Protein AF-A0A0F8XK07-F1 (afdb_monomer_lite)

Sequence (53 aa):
MPGKVKHIPENSVSLIIKFQTMEEKSRLIQDEELLLRNNSRNINIQTINIMRV

Secondary structure (DSSP, 8-state):
---------TTPEEEEEEESSHHHHHHHHT-HHHHHHHHHHTEEEEEEE----

pLDDT: mean 73.35, std 9.28, range [51.56, 86.56]

Foldseek 3Di:
DPPPDPDQDPPEAEDEAEDADPVVVVVQVPPVVNVVVCVVHSYHYDYYYDDDD

Structure (mmCIF, N/CA/C/O backbone):
data_AF-A0A0F8XK07-F1
#
_entry.id   AF-A0A0F8XK07-F1
#
loop_
_atom_site.group_PDB
_atom_site.id
_atom_site.type_symbol
_atom_site.label_atom_id
_atom_site.label_alt_id
_atom_site.label_comp_id
_atom_site.label_asym_id
_atom_site.label_entity_id
_atom_site.label_seq_id
_atom_site.pdbx_PDB_ins_code
_atom_site.Cartn_x
_atom_site.Cartn_y
_atom_site.Cartn_z
_atom_site.occupancy
_atom_site.B_iso_or_equiv
_atom_site.auth_seq_id
_atom_site.auth_comp_id
_atom_site.auth_asym_id
_atom_site.auth_atom_id
_atom_site.pdbx_PDB_model_num
ATOM 1 N N . MET A 1 1 ? -11.440 19.776 -18.208 1.00 51.56 1 MET A N 1
ATOM 2 C CA . MET A 1 1 ? -10.061 19.698 -17.674 1.00 51.56 1 MET A CA 1
ATOM 3 C C . MET A 1 1 ? -9.642 18.235 -17.688 1.00 51.56 1 MET A C 1
ATOM 5 O O . MET A 1 1 ? -10.357 17.453 -17.072 1.00 51.56 1 MET A O 1
ATOM 9 N N . PRO A 1 2 ? -8.577 17.822 -18.397 1.00 55.75 2 PRO A N 1
ATOM 10 C CA . PRO A 1 2 ? -8.103 16.449 -18.297 1.00 55.75 2 PRO A CA 1
ATOM 11 C C . PRO A 1 2 ? -7.449 16.304 -16.921 1.00 55.75 2 PRO A C 1
ATOM 13 O O . PRO A 1 2 ? -6.456 16.968 -16.622 1.00 55.75 2 PRO A O 1
ATOM 16 N N . GLY A 1 3 ? -8.079 15.523 -16.041 1.00 64.31 3 GLY A N 1
ATOM 17 C CA . GLY A 1 3 ? -7.544 15.241 -14.714 1.00 64.31 3 GLY A CA 1
ATOM 18 C C . GLY A 1 3 ? -6.123 14.706 -14.849 1.00 64.31 3 GLY A C 1
ATOM 19 O O . GLY A 1 3 ? -5.859 13.887 -15.727 1.00 64.31 3 GLY A O 1
ATOM 20 N N . LYS A 1 4 ? -5.192 15.203 -14.028 1.00 63.34 4 LYS A N 1
ATOM 21 C CA . LYS A 1 4 ? -3.808 14.723 -14.025 1.00 63.34 4 LYS A CA 1
ATOM 22 C C . LYS A 1 4 ? -3.805 13.222 -13.735 1.00 63.34 4 LYS A C 1
ATOM 24 O O . LYS A 1 4 ? -3.928 12.810 -12.584 1.00 63.34 4 LYS A O 1
ATOM 29 N N . VAL A 1 5 ? -3.671 12.412 -14.778 1.00 65.94 5 VAL A N 1
ATOM 30 C CA . VAL A 1 5 ? -3.431 10.978 -14.643 1.00 65.94 5 VAL A CA 1
ATOM 31 C C . VAL A 1 5 ? -2.013 10.839 -14.105 1.00 65.94 5 VAL A C 1
ATOM 33 O O . VAL A 1 5 ? -1.059 11.302 -14.730 1.00 65.94 5 VAL A O 1
ATOM 36 N N . LYS A 1 6 ? -1.862 10.267 -12.908 1.00 66.94 6 LYS A N 1
ATOM 37 C CA . LYS A 1 6 ? -0.536 9.937 -12.380 1.00 66.94 6 LYS A CA 1
ATOM 38 C C . LYS A 1 6 ? 0.069 8.875 -13.298 1.00 66.94 6 LYS A C 1
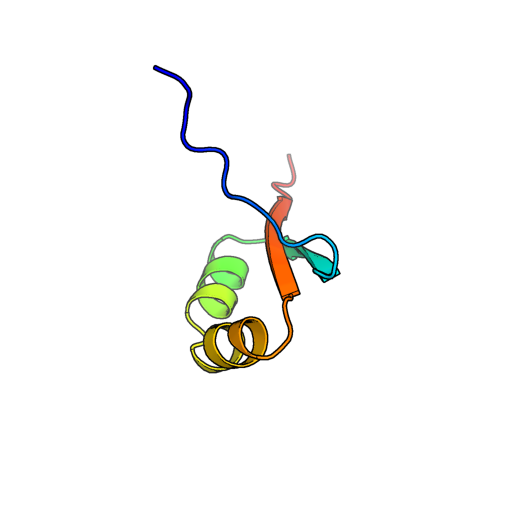ATOM 40 O O . LYS A 1 6 ? -0.478 7.780 -13.398 1.00 66.94 6 LYS A O 1
ATOM 45 N N . HIS A 1 7 ? 1.159 9.214 -13.984 1.00 69.50 7 HIS A N 1
ATOM 46 C CA . HIS A 1 7 ? 1.891 8.261 -14.809 1.00 69.50 7 HIS A CA 1
ATOM 47 C C . HIS A 1 7 ? 2.583 7.252 -13.888 1.00 69.50 7 HIS A C 1
ATOM 49 O O . HIS A 1 7 ? 3.445 7.619 -13.090 1.00 69.50 7 HIS A O 1
ATOM 55 N N . ILE A 1 8 ? 2.140 6.000 -13.960 1.00 68.94 8 ILE A N 1
ATOM 56 C CA . ILE A 1 8 ? 2.753 4.872 -13.267 1.00 68.94 8 ILE A CA 1
ATOM 57 C C . ILE A 1 8 ? 3.792 4.289 -14.237 1.00 68.94 8 ILE A C 1
ATOM 59 O O . ILE A 1 8 ? 3.400 3.911 -15.341 1.00 68.94 8 ILE A O 1
ATOM 63 N N . PRO A 1 9 ? 5.088 4.234 -13.878 1.00 71.25 9 PRO A N 1
ATOM 64 C CA . PRO A 1 9 ? 6.116 3.677 -14.753 1.00 71.25 9 PRO A CA 1
ATOM 65 C C . PRO A 1 9 ? 5.804 2.223 -15.126 1.00 71.25 9 PRO A C 1
ATOM 67 O O . PRO A 1 9 ? 5.374 1.451 -14.270 1.00 71.25 9 PRO A O 1
ATOM 70 N N . GLU A 1 10 ? 6.070 1.822 -16.369 1.00 72.94 10 GLU A N 1
ATOM 71 C CA . GLU A 1 10 ? 5.764 0.467 -16.866 1.00 72.94 10 GLU A CA 1
ATOM 72 C C . GLU A 1 10 ? 6.473 -0.647 -16.072 1.00 72.94 10 GLU A C 1
ATOM 74 O O . GLU A 1 10 ? 5.922 -1.727 -15.892 1.00 72.94 10 GLU A O 1
ATOM 79 N N . ASN A 1 11 ? 7.648 -0.357 -15.502 1.00 74.81 11 ASN A N 1
ATOM 80 C CA . ASN A 1 11 ? 8.422 -1.296 -14.677 1.00 74.81 11 ASN A CA 1
ATOM 81 C C . ASN A 1 11 ? 8.048 -1.266 -13.187 1.00 74.81 11 ASN A C 1
ATOM 83 O O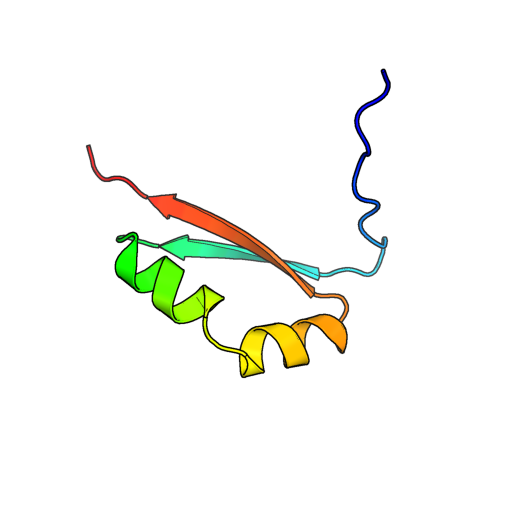 . ASN A 1 11 ? 8.816 -1.738 -12.346 1.00 74.81 11 ASN A O 1
ATOM 87 N N . SER A 1 12 ? 6.919 -0.654 -12.831 1.00 73.38 12 SER A N 1
ATOM 88 C CA . SER A 1 12 ? 6.504 -0.569 -11.436 1.00 73.38 12 SER A CA 1
ATOM 89 C C . SER A 1 12 ? 5.747 -1.813 -10.983 1.00 73.38 12 SER A C 1
ATOM 91 O O . SER A 1 12 ? 4.871 -2.340 -11.670 1.00 73.38 12 SER A O 1
ATOM 93 N N . VAL A 1 13 ? 6.070 -2.277 -9.779 1.00 78.56 13 VAL A N 1
ATOM 94 C CA . VAL A 1 13 ? 5.355 -3.383 -9.138 1.00 78.56 13 VAL A CA 1
ATOM 95 C C . VAL A 1 13 ? 4.246 -2.789 -8.284 1.00 78.56 13 VAL A C 1
ATOM 97 O O . VAL A 1 13 ? 4.508 -1.974 -7.402 1.00 78.56 13 VAL A O 1
ATOM 100 N N . SER A 1 14 ? 3.000 -3.184 -8.541 1.00 77.75 14 SER A N 1
ATOM 101 C CA . SER A 1 14 ? 1.859 -2.734 -7.740 1.00 77.75 14 SER A CA 1
ATOM 102 C C . SER A 1 14 ? 1.590 -3.696 -6.587 1.00 77.75 14 SER A C 1
ATOM 104 O O . SER A 1 14 ? 1.370 -4.885 -6.807 1.00 77.75 14 SER A O 1
ATOM 106 N N . LEU A 1 15 ? 1.573 -3.177 -5.360 1.00 81.25 15 LEU A N 1
ATOM 107 C CA . LEU A 1 15 ? 1.221 -3.918 -4.152 1.00 81.25 15 LEU A CA 1
ATOM 108 C C . LEU A 1 15 ? -0.106 -3.394 -3.601 1.00 81.25 15 LEU A C 1
ATOM 110 O O . LEU A 1 15 ? -0.225 -2.211 -3.285 1.00 81.25 15 LEU A O 1
ATOM 114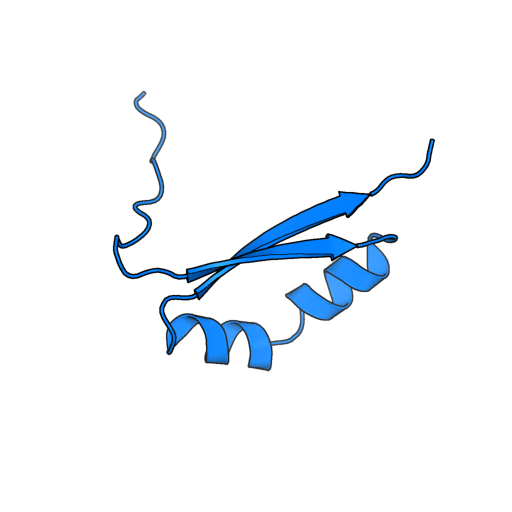 N N . ILE A 1 16 ? -1.097 -4.275 -3.458 1.00 81.81 16 ILE A N 1
ATOM 115 C CA . ILE A 1 16 ? -2.377 -3.942 -2.822 1.00 81.81 16 ILE A CA 1
ATOM 116 C C . ILE A 1 16 ? -2.370 -4.486 -1.398 1.00 81.81 16 ILE A C 1
ATOM 118 O O . ILE A 1 16 ? -2.310 -5.698 -1.193 1.00 81.81 16 ILE A O 1
ATOM 122 N N . ILE A 1 17 ? -2.480 -3.593 -0.418 1.00 83.25 17 ILE A N 1
ATOM 123 C CA . ILE A 1 17 ? -2.552 -3.946 1.001 1.00 83.25 17 ILE A CA 1
ATOM 124 C C . ILE A 1 17 ? -3.975 -3.695 1.492 1.00 83.25 17 ILE A C 1
ATOM 126 O O . ILE A 1 17 ? -4.534 -2.611 1.297 1.00 83.25 17 ILE A O 1
ATOM 130 N N . LYS A 1 18 ? -4.569 -4.713 2.116 1.00 86.44 18 LYS A N 1
ATOM 131 C CA . LYS A 1 18 ? -5.908 -4.630 2.695 1.00 86.44 18 LYS A CA 1
ATOM 132 C C . LYS A 1 18 ? -5.819 -4.473 4.208 1.00 86.44 18 LYS A C 1
ATOM 134 O O . LYS A 1 18 ? -5.118 -5.247 4.851 1.00 86.44 18 LYS A O 1
ATOM 139 N N . PHE A 1 19 ? -6.571 -3.527 4.756 1.00 86.56 19 PHE A N 1
ATOM 140 C CA . PHE A 1 19 ? -6.647 -3.276 6.196 1.00 86.56 19 PHE A CA 1
ATOM 141 C C . PHE A 1 19 ? -8.036 -3.575 6.733 1.00 86.56 19 PHE A C 1
ATOM 143 O O . PHE A 1 19 ? -9.027 -3.354 6.033 1.00 86.56 19 PHE A O 1
ATOM 150 N N . GLN A 1 20 ? -8.106 -4.061 7.971 1.00 85.25 20 GLN A N 1
ATOM 151 C CA . GLN A 1 20 ? -9.383 -4.263 8.655 1.00 85.25 20 GLN A CA 1
ATOM 152 C C . GLN A 1 20 ? -9.842 -2.983 9.354 1.00 85.25 20 GLN A C 1
ATOM 154 O O . GLN A 1 20 ? -11.040 -2.721 9.422 1.00 85.25 20 GLN A O 1
ATOM 159 N N . THR A 1 21 ? -8.897 -2.169 9.833 1.00 85.50 21 THR A N 1
ATOM 160 C CA . THR A 1 21 ? -9.182 -0.923 10.553 1.00 85.50 21 THR A CA 1
ATOM 161 C C . THR A 1 21 ? -8.442 0.272 9.952 1.00 85.50 21 THR A C 1
ATOM 163 O O . THR A 1 21 ? -7.427 0.134 9.261 1.00 85.50 21 THR A O 1
ATOM 166 N N . MET A 1 22 ? -8.957 1.476 10.210 1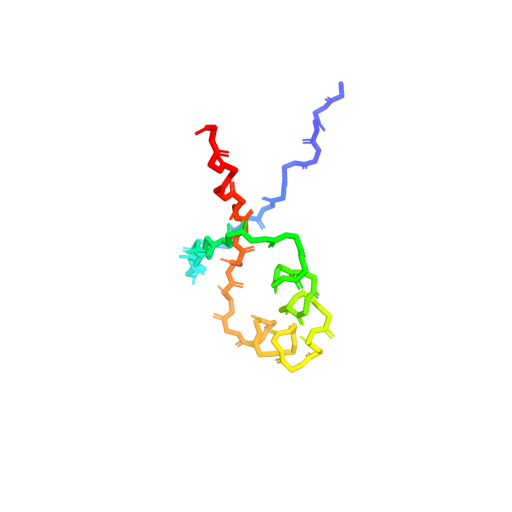.00 83.12 22 MET A N 1
ATOM 167 C CA . MET A 1 22 ? -8.318 2.720 9.767 1.00 83.12 22 MET A CA 1
ATOM 168 C C . MET A 1 22 ? -7.021 2.989 10.531 1.00 83.12 22 MET A C 1
ATOM 170 O O . MET A 1 22 ? -6.085 3.567 9.981 1.00 83.12 22 MET A O 1
ATOM 174 N N . GLU A 1 23 ? -6.948 2.530 11.776 1.00 85.81 23 GLU A N 1
ATOM 175 C CA . GLU A 1 23 ? -5.801 2.662 12.663 1.00 85.81 23 GLU A CA 1
ATOM 176 C C . GLU A 1 23 ? -4.615 1.839 12.147 1.00 85.81 23 GLU A C 1
ATOM 178 O O . GLU A 1 23 ? -3.493 2.341 12.104 1.00 85.81 23 GLU A O 1
ATOM 183 N N . GLU A 1 24 ? -4.847 0.602 11.687 1.00 84.44 24 GLU A N 1
ATOM 184 C CA . GLU A 1 24 ? -3.813 -0.217 11.037 1.00 84.44 24 GLU A CA 1
ATOM 185 C C . GLU A 1 24 ? -3.273 0.449 9.772 1.00 84.44 24 GLU A C 1
ATOM 187 O O . GLU A 1 24 ? -2.057 0.529 9.584 1.00 84.44 24 GLU A O 1
ATOM 192 N N . LYS A 1 25 ? -4.173 0.975 8.934 1.00 84.69 25 LYS A N 1
ATOM 193 C CA . LYS A 1 25 ? -3.799 1.713 7.728 1.00 84.69 25 LYS A CA 1
ATOM 194 C C . LYS A 1 25 ? -2.975 2.957 8.059 1.00 84.69 25 LYS A C 1
ATOM 196 O O . LYS A 1 25 ? -1.962 3.201 7.408 1.00 84.69 25 LYS A O 1
ATOM 201 N N . SER A 1 26 ? -3.394 3.738 9.055 1.00 83.94 26 SER A N 1
ATOM 202 C CA . SER A 1 26 ? -2.701 4.968 9.451 1.00 83.94 26 SER A CA 1
ATOM 203 C C . SER A 1 26 ? -1.296 4.679 9.966 1.00 83.94 26 SER A C 1
ATOM 205 O O . SER A 1 26 ? -0.361 5.356 9.549 1.00 83.94 26 SER A O 1
ATOM 207 N N . ARG A 1 27 ? -1.131 3.639 10.798 1.00 85.31 27 ARG A N 1
ATOM 208 C CA . ARG A 1 27 ? 0.190 3.221 11.293 1.00 85.31 27 ARG A CA 1
ATOM 209 C C . ARG A 1 27 ? 1.139 2.861 10.153 1.00 85.31 27 ARG A C 1
ATOM 211 O O . ARG A 1 27 ? 2.291 3.265 10.193 1.00 85.31 27 ARG A O 1
ATOM 218 N N . LEU A 1 28 ? 0.653 2.154 9.128 1.00 81.06 28 LEU A N 1
ATOM 219 C CA . LEU A 1 28 ? 1.492 1.777 7.989 1.00 81.06 28 LEU A CA 1
ATOM 220 C C . LEU A 1 28 ? 1.851 2.974 7.088 1.00 81.06 28 LEU A C 1
ATOM 222 O O . LEU A 1 28 ? 2.954 3.036 6.560 1.00 81.06 28 LEU A O 1
ATOM 226 N N . ILE A 1 29 ? 0.934 3.927 6.890 1.00 77.25 29 ILE A N 1
ATOM 227 C CA . ILE A 1 29 ? 1.184 5.118 6.053 1.00 77.25 29 ILE A CA 1
ATOM 228 C C . ILE A 1 29 ? 2.154 6.093 6.730 1.00 77.25 29 ILE A C 1
ATOM 230 O O . ILE A 1 29 ? 2.919 6.766 6.044 1.00 77.25 29 ILE A O 1
ATOM 234 N N . GLN A 1 30 ? 2.103 6.182 8.059 1.00 77.56 30 GLN A N 1
ATOM 235 C CA . GLN A 1 30 ? 2.982 7.042 8.853 1.00 77.56 30 GLN A CA 1
ATOM 236 C C . GLN A 1 30 ? 4.402 6.483 8.995 1.00 77.56 30 GLN A C 1
ATOM 238 O O . GLN A 1 30 ? 5.273 7.182 9.504 1.00 77.56 30 GLN A O 1
ATOM 243 N N . ASP A 1 31 ? 4.643 5.251 8.547 1.00 79.75 31 ASP A N 1
ATOM 244 C CA . ASP A 1 31 ? 5.958 4.630 8.598 1.00 79.75 31 ASP A CA 1
ATOM 245 C C . ASP A 1 31 ? 6.868 5.196 7.490 1.00 79.75 31 ASP A C 1
ATOM 247 O O . ASP A 1 31 ? 6.764 4.857 6.304 1.00 79.75 31 ASP A O 1
ATOM 251 N N . GLU A 1 32 ? 7.757 6.113 7.881 1.00 62.25 32 GLU A N 1
ATOM 252 C CA . GLU A 1 32 ? 8.702 6.793 6.989 1.00 62.25 32 GLU A CA 1
ATOM 253 C C . GLU A 1 32 ? 9.655 5.814 6.283 1.00 62.25 32 GLU A C 1
ATOM 255 O O . GLU A 1 32 ? 10.047 6.058 5.137 1.00 62.25 32 GLU A O 1
ATOM 260 N N . GLU A 1 33 ? 9.983 4.672 6.903 1.00 67.00 33 GLU A N 1
ATOM 261 C CA . GLU A 1 33 ? 10.848 3.654 6.290 1.00 67.00 33 GLU A CA 1
ATOM 262 C C . GLU A 1 33 ? 10.181 3.027 5.056 1.00 67.00 33 GLU A C 1
ATOM 264 O O . GLU A 1 33 ? 10.832 2.728 4.047 1.00 67.00 33 GLU A O 1
ATOM 269 N N . LEU A 1 34 ? 8.858 2.883 5.102 1.00 68.75 34 LEU A N 1
ATOM 270 C CA . LEU A 1 34 ? 8.065 2.340 4.010 1.00 68.75 34 LEU A CA 1
ATOM 271 C C . LEU A 1 34 ? 8.029 3.314 2.825 1.00 68.75 34 LEU A C 1
ATOM 273 O O . LEU A 1 34 ? 8.234 2.908 1.679 1.00 68.75 34 LEU A O 1
ATOM 277 N N . LEU A 1 35 ? 7.861 4.613 3.092 1.00 63.38 35 LEU A N 1
ATOM 278 C CA . LEU A 1 35 ? 7.940 5.673 2.079 1.00 63.38 35 LEU A CA 1
ATOM 279 C C . LEU A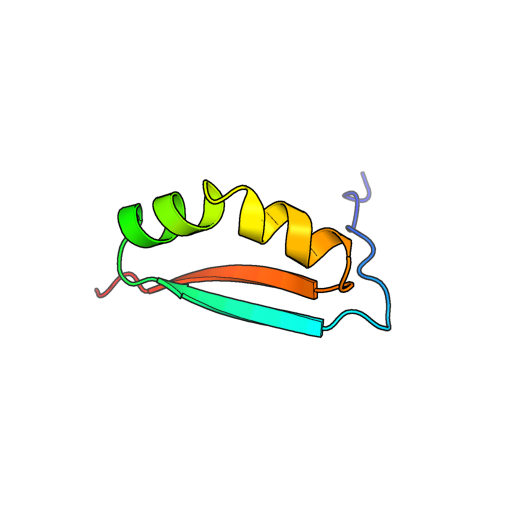 1 35 ? 9.325 5.730 1.413 1.00 63.38 35 LEU A C 1
ATOM 281 O O . LEU A 1 35 ? 9.417 5.801 0.184 1.00 63.38 35 LEU A O 1
ATOM 285 N N . LEU A 1 36 ? 10.397 5.636 2.204 1.00 61.06 36 LEU A N 1
ATOM 286 C CA . LEU A 1 36 ? 11.779 5.652 1.716 1.00 61.06 36 LEU A CA 1
ATOM 287 C C . LEU A 1 36 ? 12.110 4.418 0.860 1.00 61.06 36 LEU A C 1
ATOM 289 O O . LEU A 1 36 ? 12.667 4.561 -0.230 1.00 61.06 36 LEU A O 1
ATOM 293 N N . ARG A 1 37 ? 11.714 3.210 1.287 1.00 63.72 37 ARG A N 1
ATOM 294 C CA . ARG A 1 37 ? 11.941 1.965 0.523 1.00 63.72 37 ARG A CA 1
ATOM 295 C C . ARG A 1 37 ? 11.172 1.912 -0.797 1.00 63.72 37 ARG A C 1
ATOM 297 O O . ARG A 1 37 ? 11.675 1.326 -1.759 1.00 63.72 37 ARG A O 1
ATOM 304 N N . ASN A 1 38 ? 9.980 2.506 -0.865 1.00 61.47 38 ASN A N 1
ATOM 305 C CA . ASN A 1 38 ? 9.161 2.503 -2.081 1.00 61.47 38 ASN A CA 1
ATOM 306 C C . ASN A 1 38 ? 9.759 3.369 -3.192 1.00 61.47 38 ASN A C 1
ATOM 308 O O . ASN A 1 38 ? 9.778 2.941 -4.349 1.00 61.47 38 ASN A O 1
ATOM 312 N N . ASN A 1 39 ? 10.314 4.533 -2.839 1.00 60.16 39 ASN A N 1
ATOM 313 C CA . ASN A 1 39 ? 10.975 5.427 -3.794 1.00 60.16 39 ASN A CA 1
ATOM 314 C C . ASN A 1 39 ? 12.189 4.768 -4.467 1.00 60.16 39 ASN A C 1
ATOM 316 O O . ASN A 1 39 ? 12.467 5.040 -5.630 1.00 60.16 39 ASN A O 1
ATOM 320 N N . SER A 1 40 ? 12.887 3.866 -3.771 1.00 61.75 40 SER A N 1
ATOM 321 C CA . SER A 1 40 ? 14.040 3.150 -4.331 1.00 61.75 40 SER A CA 1
ATOM 322 C C . SER A 1 40 ? 13.679 1.945 -5.206 1.00 61.75 40 SER A C 1
ATOM 324 O O . SER A 1 40 ? 14.544 1.455 -5.926 1.00 61.75 40 SER A O 1
ATOM 326 N N . ARG A 1 41 ? 12.447 1.419 -5.134 1.00 65.50 41 ARG A N 1
ATOM 327 C CA . ARG A 1 41 ? 12.086 0.128 -5.757 1.00 65.50 41 ARG A CA 1
ATOM 328 C C . ARG A 1 41 ? 11.045 0.213 -6.873 1.00 65.50 41 ARG A C 1
ATOM 330 O O . ARG A 1 41 ? 10.619 -0.830 -7.355 1.00 65.50 41 ARG A O 1
ATOM 337 N N . ASN A 1 42 ? 10.640 1.412 -7.303 1.00 70.25 42 ASN A N 1
ATOM 338 C CA . ASN A 1 42 ? 9.526 1.594 -8.247 1.00 70.25 42 ASN A CA 1
ATOM 339 C C . ASN A 1 42 ? 8.267 0.809 -7.810 1.00 70.25 42 ASN A C 1
ATOM 341 O O . ASN A 1 42 ? 7.558 0.246 -8.641 1.00 70.25 42 ASN A O 1
ATOM 345 N N . ILE A 1 43 ? 7.997 0.717 -6.503 1.00 72.75 43 ILE A N 1
ATOM 346 C CA . ILE A 1 43 ? 6.828 -0.008 -5.986 1.00 72.75 43 ILE A CA 1
ATOM 347 C C . ILE A 1 43 ? 5.686 0.986 -5.798 1.00 72.75 43 ILE A C 1
ATOM 349 O O . ILE A 1 43 ? 5.821 1.972 -5.075 1.00 72.75 43 ILE A O 1
ATOM 353 N N . ASN A 1 44 ? 4.547 0.709 -6.425 1.00 75.88 44 ASN A N 1
ATOM 354 C CA . ASN A 1 44 ? 3.316 1.459 -6.226 1.00 75.88 44 ASN A CA 1
ATOM 355 C C . ASN A 1 44 ? 2.452 0.752 -5.175 1.00 75.88 44 ASN A C 1
ATOM 357 O O . ASN A 1 44 ? 1.966 -0.352 -5.417 1.00 75.88 44 ASN A O 1
ATOM 361 N N . ILE A 1 45 ? 2.241 1.375 -4.015 1.00 77.75 45 ILE A N 1
ATOM 362 C CA . ILE A 1 45 ? 1.388 0.810 -2.963 1.00 77.75 45 ILE A CA 1
ATOM 363 C C . ILE A 1 45 ? -0.015 1.406 -3.048 1.00 77.75 45 ILE A C 1
ATOM 365 O O . ILE A 1 45 ? -0.213 2.611 -2.898 1.00 77.75 45 ILE A O 1
ATOM 369 N N . GLN A 1 46 ? -1.006 0.535 -3.216 1.00 78.00 46 GLN A N 1
ATOM 370 C CA . GLN A 1 46 ? -2.422 0.865 -3.104 1.00 78.00 46 GLN A CA 1
ATOM 371 C C . GLN A 1 46 ? -2.983 0.272 -1.808 1.00 78.00 46 GLN A C 1
ATOM 373 O O . GLN A 1 46 ? -2.714 -0.879 -1.467 1.00 78.00 46 GLN A O 1
ATOM 378 N N . THR A 1 47 ? -3.775 1.052 -1.072 1.00 79.25 47 THR A N 1
ATOM 379 C CA . THR A 1 47 ? -4.352 0.624 0.210 1.00 79.25 47 THR A CA 1
ATOM 380 C C . THR A 1 47 ? -5.871 0.595 0.132 1.00 79.25 47 THR A C 1
ATOM 382 O O . THR A 1 47 ? -6.496 1.562 -0.306 1.00 79.25 47 THR A O 1
ATOM 385 N N . ILE A 1 48 ? -6.475 -0.507 0.575 1.00 81.44 48 ILE A N 1
ATOM 386 C CA . ILE A 1 48 ? -7.929 -0.710 0.571 1.00 81.44 48 ILE A CA 1
ATOM 387 C C . ILE A 1 48 ? -8.376 -1.067 1.988 1.00 81.44 48 ILE A C 1
ATOM 389 O O . ILE A 1 48 ? -7.741 -1.881 2.653 1.00 81.44 48 ILE A O 1
ATOM 393 N N . ASN A 1 49 ? -9.483 -0.487 2.446 1.00 81.56 49 ASN A N 1
ATOM 394 C CA . ASN A 1 49 ? -10.094 -0.859 3.721 1.00 81.56 49 ASN A CA 1
ATOM 395 C C . ASN A 1 49 ? -11.187 -1.895 3.475 1.00 81.56 49 ASN A C 1
ATOM 397 O O . ASN A 1 49 ? -12.062 -1.681 2.636 1.00 81.56 49 ASN A O 1
ATOM 401 N N . ILE A 1 50 ? -11.157 -2.997 4.217 1.00 78.44 50 ILE A N 1
ATOM 402 C CA . ILE A 1 50 ? -12.239 -3.975 4.239 1.00 78.44 50 ILE A CA 1
ATOM 403 C C . ILE A 1 50 ? -13.176 -3.571 5.379 1.00 78.44 50 ILE A C 1
ATOM 405 O O . ILE A 1 50 ? -13.035 -4.050 6.501 1.00 78.44 50 ILE A O 1
ATOM 409 N N . MET A 1 51 ? -14.122 -2.668 5.111 1.00 68.31 51 MET A N 1
ATOM 410 C CA . MET A 1 51 ? -15.219 -2.448 6.055 1.00 68.31 51 MET A CA 1
ATOM 411 C C . MET A 1 51 ? -16.075 -3.717 6.064 1.00 68.31 51 MET A C 1
ATOM 413 O O . MET A 1 51 ? -16.703 -4.043 5.056 1.00 68.31 51 MET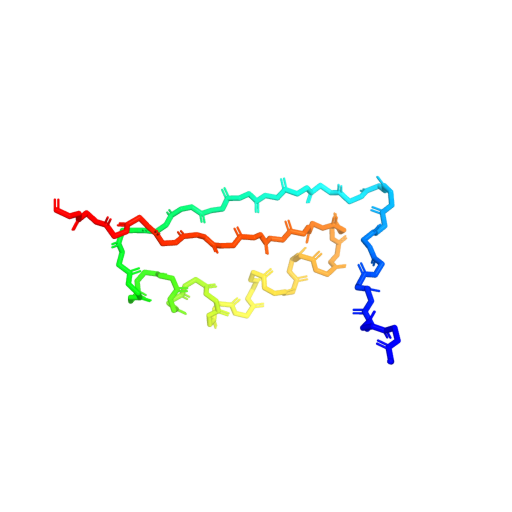 A O 1
ATOM 417 N N . ARG A 1 52 ? -16.051 -4.475 7.165 1.00 62.12 52 ARG A N 1
ATOM 418 C CA . ARG A 1 52 ? -17.037 -5.537 7.390 1.00 62.12 52 ARG A CA 1
ATOM 419 C C . ARG A 1 52 ? -18.387 -4.863 7.649 1.00 62.12 52 ARG A C 1
ATOM 421 O O . ARG A 1 52 ? -18.495 -4.086 8.593 1.00 62.12 52 ARG A O 1
ATOM 428 N N . VAL A 1 53 ? -19.349 -5.129 6.766 1.00 58.59 53 VAL A N 1
ATOM 429 C CA . VAL A 1 53 ? -20.786 -4.867 6.961 1.00 58.59 53 VAL A CA 1
ATOM 430 C C . VAL A 1 53 ? -21.380 -5.896 7.909 1.00 58.59 53 VAL A C 1
ATOM 432 O O . VAL A 1 53 ? -20.917 -7.060 7.853 1.00 58.59 53 VAL A O 1
#

Radius of gyration: 13.44 Å; chains: 1; bounding box: 35×25×31 Å